Protein AF-A0A7X1F5C9-F1 (afdb_monomer)

pLDDT: mean 86.25, std 18.32, range [37.66, 98.06]

Organism: NCBI:txid2839843

Mean predicted aligned error: 9.3 Å

Foldseek 3Di:
DDDDDPDDPDDPPPPPVPLDALVRLVVVLVVLLLVLLLVPLVDPDDLVRSLVCSCVRSVVSVVSSLVNCPVPDPPVVSVVVVVVCVVVVSVVSVVSSVVSVVVVVVVVVD

Secondary structure (DSSP, 8-state):
-----------------PPPPHHHHHHHHHHHHHHHHHHHTTSS--HHHHHHHHHHHHHHHHHHHHHHHHHHS-HHHHHHHHHHHHHHHHHHHHHHHHHHHHHHHHHHT-

Radius of gyration: 22.71 Å; Cα contacts (8 Å, |Δi|>4): 52; chains: 1; bounding box: 52×22×84 Å

Solvent-accessible surface area (backbone atoms only — not comparable to full-atom values): 6557 Å² total; per-residue (Å²): 142,82,87,82,86,84,78,86,81,87,75,86,72,76,77,70,71,74,76,78,49,54,72,58,32,50,54,52,36,54,50,44,39,50,49,38,49,62,58,42,70,76,53,91,64,51,68,69,57,45,49,54,50,24,51,65,73,33,41,69,46,50,52,52,30,54,52,48,42,55,72,78,34,60,64,74,58,36,57,51,50,48,49,57,45,61,71,44,48,59,61,53,50,53,53,49,48,54,48,56,50,52,58,46,54,64,60,73,76,108

Sequence (110 aa):
MAVAILGLVAGMASAQSPQADAPTLAQALDRCMATYAVRLTRTDAADESIYASAVEGCKPIETELRAIVRRDVPPAQADAAFRQWDEQAKPNFMALLKRIRADRAARSGQ

Structure (mmCIF, N/CA/C/O backbone):
data_AF-A0A7X1F5C9-F1
#
_entry.id   AF-A0A7X1F5C9-F1
#
loop_
_atom_site.group_PDB
_atom_site.id
_atom_site.type_symbol
_atom_site.label_atom_id
_atom_site.label_alt_id
_atom_site.label_comp_id
_atom_site.label_asym_id
_atom_site.label_entity_id
_atom_site.label_seq_id
_atom_site.pdbx_PDB_ins_code
_atom_site.Cartn_x
_atom_site.Cartn_y
_atom_site.Cartn_z
_atom_site.occupancy
_atom_site.B_iso_or_equiv
_atom_site.auth_seq_id
_atom_site.auth_comp_id
_atom_site.auth_asym_id
_atom_site.auth_atom_id
_atom_site.pdbx_PDB_model_num
ATOM 1 N N . MET A 1 1 ? 34.043 -6.113 63.348 1.00 37.66 1 MET A N 1
ATOM 2 C CA . MET A 1 1 ? 32.577 -5.936 63.269 1.00 37.66 1 MET A CA 1
ATOM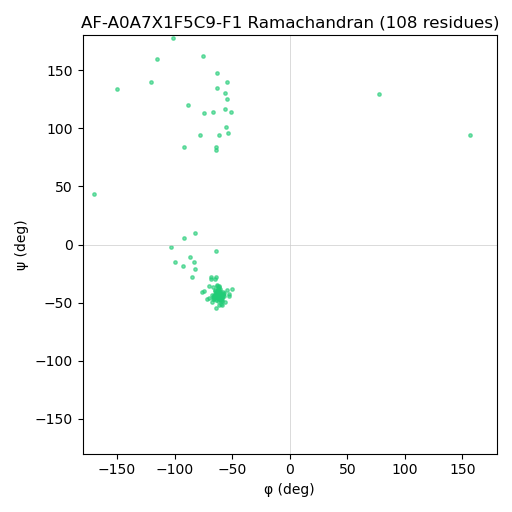 3 C C . MET A 1 1 ? 32.207 -5.868 61.800 1.00 37.66 1 MET A C 1
ATOM 5 O O . MET A 1 1 ? 32.882 -5.168 61.061 1.00 37.66 1 MET A O 1
ATOM 9 N N . ALA A 1 2 ? 31.255 -6.694 61.380 1.00 38.09 2 ALA A N 1
ATOM 10 C CA . ALA A 1 2 ? 30.955 -7.013 59.990 1.00 38.09 2 ALA A CA 1
ATOM 11 C C . ALA A 1 2 ? 29.547 -6.530 59.593 1.00 38.09 2 ALA A C 1
ATOM 13 O O . ALA A 1 2 ? 28.685 -6.445 60.464 1.00 38.09 2 ALA A O 1
ATOM 14 N N . VAL A 1 3 ? 29.343 -6.378 58.271 1.00 42.09 3 VAL A N 1
ATOM 15 C CA . VAL A 1 3 ? 28.055 -6.283 57.534 1.00 42.09 3 VAL A CA 1
ATOM 16 C C . VAL A 1 3 ? 27.384 -4.890 57.659 1.00 42.09 3 VAL A C 1
ATOM 18 O O . VAL A 1 3 ? 27.297 -4.342 58.744 1.00 42.09 3 VAL A O 1
ATOM 21 N N . ALA A 1 4 ? 26.962 -4.195 56.595 1.00 44.78 4 ALA A N 1
ATOM 22 C CA . ALA A 1 4 ? 26.087 -4.680 55.535 1.00 44.78 4 ALA A CA 1
ATOM 23 C C . ALA A 1 4 ? 26.305 -4.031 54.158 1.00 44.78 4 ALA A C 1
ATOM 25 O O . ALA A 1 4 ? 26.363 -2.815 54.002 1.00 44.78 4 ALA A O 1
ATOM 26 N N . ILE A 1 5 ? 26.347 -4.911 53.159 1.00 53.75 5 ILE A N 1
ATOM 27 C CA . ILE A 1 5 ? 26.196 -4.641 51.733 1.00 53.75 5 ILE A CA 1
ATOM 28 C C . ILE A 1 5 ? 24.704 -4.378 51.494 1.00 53.75 5 ILE A C 1
ATOM 30 O O . ILE A 1 5 ? 23.886 -5.285 51.647 1.00 53.75 5 ILE A O 1
ATOM 34 N N . LEU A 1 6 ? 24.341 -3.148 51.131 1.00 48.62 6 LEU A N 1
ATOM 35 C CA . LEU A 1 6 ? 23.009 -2.833 50.616 1.00 48.62 6 LEU A CA 1
ATOM 36 C C . LEU A 1 6 ? 22.944 -3.283 49.156 1.00 48.62 6 LEU A C 1
ATOM 38 O O . LEU A 1 6 ? 23.358 -2.576 48.239 1.00 48.62 6 LEU A O 1
ATOM 42 N N . GLY A 1 7 ? 22.452 -4.505 48.966 1.00 47.94 7 GLY A N 1
ATOM 43 C CA . GLY A 1 7 ? 22.012 -4.994 47.671 1.00 47.94 7 GLY A CA 1
ATOM 44 C C . GLY A 1 7 ? 20.780 -4.218 47.214 1.00 47.94 7 GLY A C 1
ATOM 45 O O . GLY A 1 7 ? 19.710 -4.339 47.802 1.00 47.94 7 GLY A O 1
ATOM 46 N N . LEU A 1 8 ? 20.929 -3.445 46.142 1.00 50.88 8 LEU A N 1
ATOM 47 C CA . LEU A 1 8 ? 19.816 -2.937 45.346 1.00 50.88 8 LEU A CA 1
ATOM 48 C C . LEU A 1 8 ? 19.550 -3.926 44.209 1.00 50.88 8 LEU A C 1
ATOM 50 O O . LEU A 1 8 ? 20.029 -3.782 43.089 1.00 50.88 8 LEU A O 1
ATOM 54 N N . VAL A 1 9 ? 18.780 -4.962 44.530 1.00 61.06 9 VAL A N 1
ATOM 55 C CA . VAL A 1 9 ? 17.930 -5.656 43.561 1.00 61.06 9 VAL A CA 1
ATOM 56 C C . VAL A 1 9 ? 16.596 -4.927 43.542 1.00 61.06 9 VAL A C 1
ATOM 58 O O . VAL A 1 9 ? 15.949 -4.852 44.578 1.00 61.06 9 VAL A O 1
ATOM 61 N N . ALA A 1 10 ? 16.207 -4.401 42.383 1.00 51.38 10 ALA A N 1
ATOM 62 C CA . ALA A 1 10 ? 14.829 -4.330 41.880 1.00 51.38 10 ALA A CA 1
ATOM 63 C C . ALA A 1 10 ? 14.729 -3.191 40.866 1.00 51.38 10 ALA A C 1
ATOM 65 O O . ALA A 1 10 ? 14.521 -2.029 41.198 1.00 51.38 10 ALA A O 1
ATOM 66 N N . GLY A 1 11 ? 14.880 -3.554 39.603 1.00 41.72 11 GLY A N 1
ATOM 67 C CA . GLY A 1 11 ? 14.682 -2.642 38.493 1.00 41.72 11 GLY A CA 1
ATOM 68 C C . GLY A 1 11 ? 14.690 -3.399 37.182 1.00 41.72 11 GLY A C 1
ATOM 69 O O . GLY A 1 11 ? 15.325 -2.959 36.232 1.00 41.72 11 GLY A O 1
ATOM 70 N N . MET A 1 12 ? 14.019 -4.556 37.127 1.00 46.09 12 MET A N 1
ATOM 71 C CA . MET A 1 12 ? 13.523 -5.052 35.847 1.00 46.09 12 MET A CA 1
ATOM 72 C C . MET A 1 12 ? 12.484 -4.036 35.375 1.00 46.09 12 MET A C 1
ATOM 74 O O . MET A 1 12 ? 11.292 -4.165 35.636 1.00 46.09 12 MET A O 1
ATOM 78 N N . ALA A 1 13 ? 12.965 -2.976 34.729 1.00 43.50 13 ALA A N 1
ATOM 79 C CA . ALA A 1 13 ? 12.175 -2.231 33.782 1.00 43.50 13 ALA A CA 1
ATOM 80 C C . ALA A 1 13 ? 11.830 -3.239 32.691 1.00 43.50 13 ALA A C 1
ATOM 82 O O . ALA A 1 13 ? 12.628 -3.515 31.796 1.00 43.50 13 ALA A O 1
ATOM 83 N N . SER A 1 14 ? 10.661 -3.859 32.822 1.00 44.34 14 SER A N 1
ATOM 84 C CA . SER A 1 14 ? 9.968 -4.446 31.694 1.00 44.34 14 SER A CA 1
ATOM 85 C C . SER A 1 14 ? 9.865 -3.323 30.673 1.00 44.34 14 SER A C 1
ATOM 87 O O . SER A 1 14 ? 8.998 -2.459 30.787 1.00 44.34 14 SER A O 1
ATOM 89 N N . ALA A 1 15 ? 10.802 -3.276 29.728 1.00 44.91 15 ALA A N 1
ATOM 90 C CA . ALA A 1 15 ? 10.660 -2.504 28.515 1.00 44.91 15 ALA A CA 1
ATOM 91 C C . ALA A 1 15 ? 9.484 -3.144 27.781 1.00 44.91 15 ALA A C 1
ATOM 93 O O . ALA A 1 15 ? 9.655 -4.031 26.949 1.00 44.91 15 ALA A O 1
ATOM 94 N N . GLN A 1 16 ? 8.271 -2.771 28.191 1.00 48.16 16 GLN A N 1
ATOM 95 C CA . GLN A 1 16 ? 7.063 -2.975 27.423 1.00 48.16 16 GLN A CA 1
ATOM 96 C C . GLN A 1 16 ? 7.380 -2.299 26.104 1.00 48.16 16 GLN A C 1
ATOM 98 O O . GLN A 1 16 ? 7.446 -1.073 26.043 1.00 48.16 16 GLN A O 1
ATOM 103 N N . SER A 1 17 ? 7.724 -3.100 25.094 1.00 51.16 17 SER A N 1
ATOM 104 C CA . SER A 1 17 ? 7.880 -2.601 23.740 1.00 51.16 17 SER A CA 1
ATOM 105 C C . SER A 1 17 ? 6.592 -1.834 23.468 1.00 51.16 17 SER A C 1
ATOM 107 O O . SER A 1 17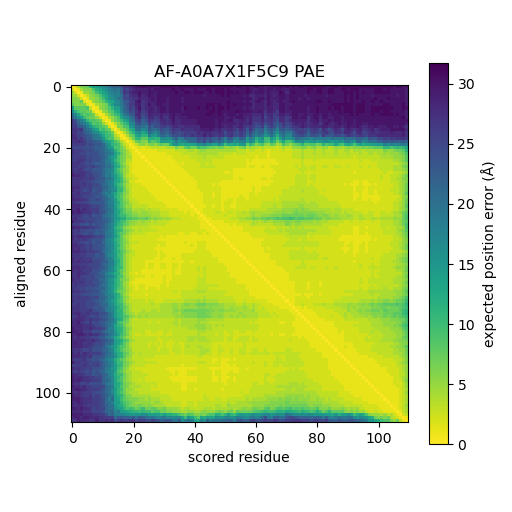 ? 5.529 -2.459 23.550 1.00 51.16 17 SER A O 1
ATOM 109 N N . PRO A 1 18 ? 6.639 -0.500 23.301 1.00 61.59 18 PRO A N 1
ATOM 110 C CA . PRO A 1 18 ? 5.421 0.252 23.081 1.00 61.59 18 PRO A CA 1
ATOM 111 C C . PRO A 1 18 ? 4.764 -0.379 21.858 1.00 61.59 18 PRO A C 1
ATOM 113 O O . PRO A 1 18 ? 5.386 -0.453 20.798 1.00 61.59 18 PRO A O 1
ATOM 116 N N . GLN A 1 19 ? 3.567 -0.948 22.042 1.00 64.50 19 GLN A N 1
ATOM 117 C CA . GLN A 1 19 ? 2.800 -1.471 20.919 1.00 64.50 19 GLN A CA 1
ATOM 118 C C . GLN A 1 19 ? 2.675 -0.319 19.926 1.00 64.50 19 GLN A C 1
ATOM 120 O O . GLN A 1 19 ? 2.283 0.780 20.326 1.00 64.50 19 GLN A O 1
ATOM 125 N N . ALA A 1 20 ? 3.097 -0.544 18.680 1.00 78.12 20 ALA A N 1
ATOM 126 C CA . ALA A 1 20 ? 3.101 0.504 17.671 1.00 78.12 20 ALA A CA 1
ATOM 127 C C . ALA A 1 20 ? 1.682 1.068 17.541 1.00 78.12 20 ALA A C 1
ATOM 129 O O . ALA A 1 20 ? 0.718 0.314 17.448 1.00 78.12 20 ALA A O 1
ATOM 130 N N . ASP A 1 21 ? 1.539 2.386 17.587 1.00 88.88 21 ASP A N 1
ATOM 131 C CA . ASP A 1 21 ? 0.251 3.043 17.419 1.00 88.88 21 ASP A CA 1
ATOM 132 C C . ASP A 1 21 ? -0.172 3.043 15.939 1.00 88.88 21 ASP A C 1
ATOM 134 O O . ASP A 1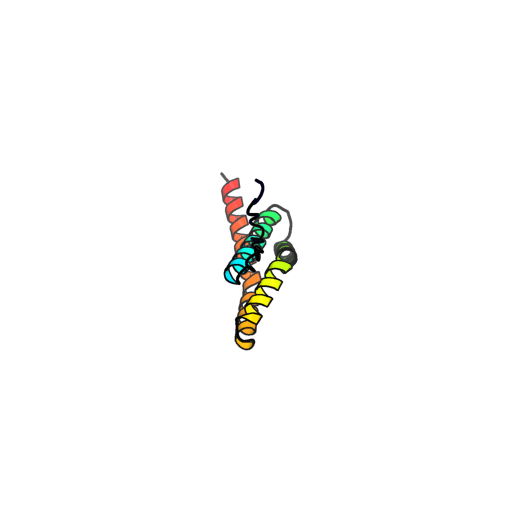 21 ? 0.640 2.834 15.029 1.00 88.88 21 ASP A O 1
ATOM 138 N N . ALA A 1 22 ? -1.464 3.271 15.676 1.00 89.50 22 ALA A N 1
ATOM 139 C CA . ALA A 1 22 ? -2.006 3.260 14.314 1.00 89.50 22 ALA A CA 1
ATOM 140 C C . ALA A 1 22 ? -1.242 4.172 13.322 1.00 89.50 22 ALA A C 1
ATOM 142 O O . ALA A 1 22 ? -0.970 3.714 12.211 1.00 89.50 22 ALA A O 1
ATOM 143 N N . PRO A 1 23 ? -0.834 5.410 13.676 1.00 92.44 23 PRO A N 1
ATOM 144 C CA . PRO A 1 23 ? -0.015 6.253 12.803 1.00 92.44 23 PRO A CA 1
ATOM 145 C C . PRO A 1 23 ? 1.316 5.602 12.414 1.00 92.44 23 PRO A C 1
ATOM 147 O O . PRO A 1 23 ? 1.702 5.637 11.245 1.00 92.44 23 PRO A O 1
ATOM 150 N N . THR A 1 24 ? 2.005 4.981 13.375 1.00 94.06 24 THR A N 1
ATOM 151 C CA . THR A 1 24 ? 3.288 4.312 13.133 1.00 94.06 24 THR A CA 1
ATOM 152 C C . THR A 1 24 ? 3.117 3.108 12.209 1.00 94.06 24 THR A C 1
ATOM 154 O O . THR A 1 24 ? 3.886 2.948 11.260 1.00 94.06 24 THR A O 1
ATOM 157 N N . LEU A 1 25 ? 2.088 2.282 12.426 1.00 94.94 25 LEU A N 1
ATOM 158 C CA . LEU A 1 25 ? 1.809 1.135 11.554 1.00 94.94 25 LEU A CA 1
ATOM 159 C C . LEU A 1 25 ? 1.374 1.555 10.145 1.00 94.94 25 LEU A C 1
ATOM 161 O O . LEU A 1 25 ? 1.787 0.924 9.175 1.00 94.94 25 LEU A O 1
ATOM 165 N N . ALA A 1 26 ? 0.606 2.639 10.008 1.00 94.69 26 ALA A N 1
ATOM 166 C CA . ALA A 1 26 ? 0.246 3.193 8.703 1.00 94.69 26 ALA A CA 1
ATOM 167 C C . ALA A 1 26 ? 1.491 3.634 7.917 1.00 94.69 26 ALA A C 1
ATOM 169 O O . ALA A 1 26 ? 1.679 3.230 6.771 1.00 94.69 26 ALA A O 1
ATOM 170 N N . GLN A 1 27 ? 2.407 4.366 8.561 1.00 95.38 27 GLN A N 1
ATOM 171 C CA . GLN A 1 27 ? 3.679 4.752 7.943 1.00 95.38 27 GLN A CA 1
ATOM 172 C C . GLN A 1 27 ? 4.552 3.540 7.589 1.00 95.38 27 GLN A C 1
ATOM 174 O O . GLN A 1 27 ? 5.204 3.520 6.540 1.00 95.38 27 GLN A O 1
ATOM 179 N N . ALA A 1 28 ? 4.577 2.518 8.449 1.00 96.88 28 ALA A N 1
ATOM 180 C CA . ALA A 1 28 ? 5.312 1.284 8.191 1.00 96.88 28 ALA A CA 1
ATOM 181 C C . ALA A 1 28 ? 4.754 0.539 6.970 1.00 96.88 28 ALA A C 1
ATOM 183 O O . ALA A 1 28 ? 5.527 0.049 6.141 1.00 96.88 28 ALA A O 1
ATOM 184 N N . LEU A 1 29 ? 3.430 0.500 6.826 1.00 97.12 29 LEU A N 1
ATOM 185 C CA . LEU A 1 29 ? 2.759 -0.111 5.689 1.00 97.12 29 LEU A CA 1
ATOM 186 C C . LEU A 1 29 ? 3.046 0.645 4.390 1.00 97.12 29 LEU A C 1
ATOM 188 O O . LEU A 1 29 ? 3.473 0.027 3.415 1.00 97.12 29 LEU A O 1
ATOM 192 N N . ASP A 1 30 ? 2.931 1.974 4.395 1.00 96.19 30 ASP A N 1
ATOM 193 C CA . ASP A 1 30 ? 3.275 2.809 3.237 1.00 96.19 30 ASP A CA 1
ATOM 194 C C . ASP A 1 30 ? 4.727 2.587 2.796 1.00 96.19 30 ASP A C 1
ATOM 196 O O . ASP A 1 30 ? 5.019 2.392 1.611 1.00 96.19 30 ASP A O 1
ATOM 200 N N . ARG A 1 31 ? 5.658 2.544 3.757 1.00 97.19 31 ARG A N 1
ATOM 201 C CA . ARG A 1 31 ? 7.073 2.272 3.485 1.00 97.19 31 ARG A CA 1
ATOM 202 C C . ARG A 1 31 ? 7.294 0.861 2.938 1.00 97.19 31 ARG A C 1
ATOM 204 O O . ARG A 1 31 ? 8.121 0.688 2.037 1.00 97.19 31 ARG A O 1
ATOM 211 N N . CYS A 1 32 ? 6.580 -0.135 3.457 1.00 97.88 32 CYS A N 1
ATOM 212 C CA . CYS A 1 32 ? 6.635 -1.509 2.964 1.00 97.88 32 CYS A CA 1
ATOM 213 C C . CYS A 1 32 ? 6.185 -1.578 1.497 1.00 97.88 32 CYS A C 1
ATOM 215 O O . CYS A 1 32 ? 6.945 -2.037 0.637 1.00 97.88 32 CYS A O 1
ATOM 217 N N . MET A 1 33 ? 5.016 -1.012 1.188 1.00 98.00 33 MET A N 1
ATOM 218 C CA . MET A 1 33 ? 4.460 -0.969 -0.166 1.00 98.00 33 MET A CA 1
ATOM 219 C C . M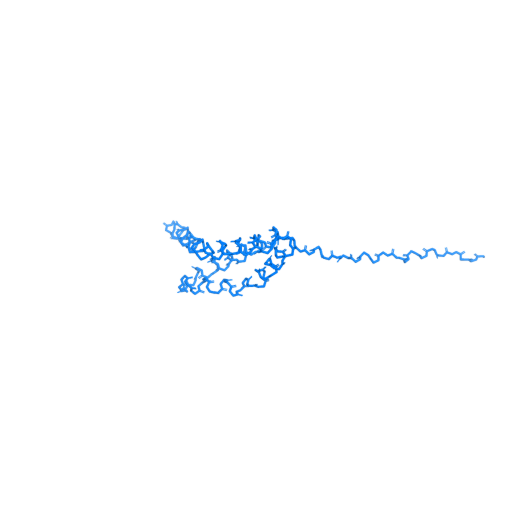ET A 1 33 ? 5.398 -0.234 -1.131 1.00 98.00 33 MET A C 1
ATOM 221 O O . MET A 1 33 ? 5.731 -0.755 -2.199 1.00 98.00 33 MET A O 1
ATOM 225 N N . ALA A 1 34 ? 5.912 0.937 -0.742 1.00 97.19 34 ALA A N 1
ATOM 226 C CA . ALA A 1 34 ? 6.864 1.694 -1.552 1.00 97.19 34 ALA A CA 1
ATOM 227 C C . ALA A 1 34 ? 8.169 0.920 -1.811 1.00 97.19 34 ALA A C 1
ATOM 229 O O . ALA A 1 34 ? 8.722 0.980 -2.910 1.00 97.19 34 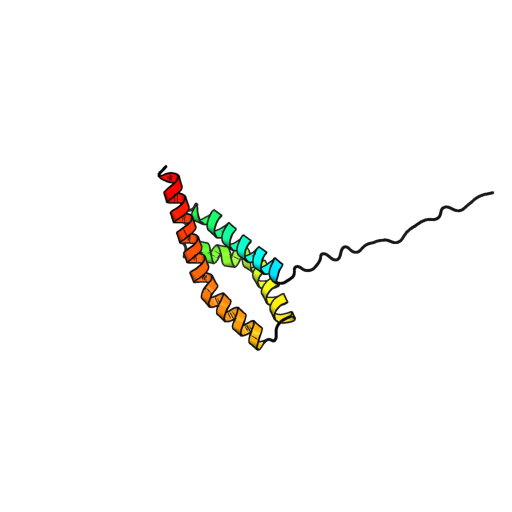ALA A O 1
ATOM 230 N N . THR A 1 35 ? 8.649 0.150 -0.831 1.00 97.56 35 THR A N 1
ATOM 231 C CA . THR A 1 35 ? 9.847 -0.690 -0.986 1.00 97.56 35 THR A CA 1
ATOM 232 C C . THR A 1 35 ? 9.626 -1.783 -2.028 1.00 97.56 35 THR A C 1
ATOM 234 O O . THR A 1 35 ? 10.474 -1.965 -2.905 1.00 97.56 35 THR A O 1
ATOM 237 N N . TYR A 1 36 ? 8.479 -2.469 -1.988 1.00 97.69 36 TYR A N 1
ATOM 238 C CA . TYR A 1 36 ? 8.104 -3.438 -3.021 1.00 97.69 36 TYR A CA 1
ATOM 239 C C . TYR A 1 36 ? 7.988 -2.782 -4.398 1.00 97.69 36 TYR A C 1
ATOM 241 O O . TYR A 1 36 ? 8.580 -3.282 -5.355 1.00 97.69 36 TYR A O 1
ATOM 249 N N . ALA A 1 37 ? 7.313 -1.633 -4.488 1.00 96.69 37 ALA A N 1
ATOM 250 C CA . ALA A 1 37 ? 7.176 -0.879 -5.731 1.00 96.69 37 ALA A CA 1
ATOM 251 C C . ALA A 1 37 ? 8.548 -0.531 -6.333 1.00 96.69 37 ALA A C 1
ATOM 253 O O . ALA A 1 37 ? 8.823 -0.826 -7.495 1.00 96.69 37 ALA A O 1
ATOM 254 N N . VAL A 1 38 ? 9.468 0.028 -5.543 1.00 96.25 38 VAL A N 1
ATOM 255 C CA . VAL A 1 38 ? 10.819 0.370 -6.014 1.00 96.25 38 VAL A CA 1
ATOM 256 C C . VAL A 1 38 ? 11.618 -0.879 -6.387 1.00 96.25 38 VAL A C 1
ATOM 258 O O . VAL A 1 38 ? 12.306 -0.878 -7.410 1.00 96.25 38 VAL A O 1
ATOM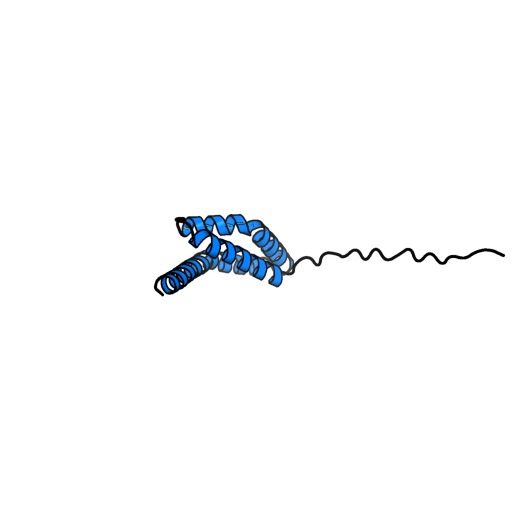 261 N N . ARG A 1 39 ? 11.559 -1.943 -5.584 1.00 96.12 39 ARG A N 1
ATOM 262 C CA . ARG A 1 39 ? 12.349 -3.156 -5.826 1.00 96.12 39 ARG A CA 1
ATOM 263 C C . ARG A 1 39 ? 11.887 -3.885 -7.083 1.00 96.12 39 ARG A C 1
ATOM 265 O O . ARG A 1 39 ? 12.722 -4.208 -7.922 1.00 96.12 39 ARG A O 1
ATOM 272 N N . LEU A 1 40 ? 10.588 -4.122 -7.221 1.00 94.81 40 LEU A N 1
ATOM 273 C CA . LEU A 1 40 ? 10.043 -4.955 -8.291 1.00 94.81 40 LEU A CA 1
ATOM 274 C C . LEU A 1 40 ? 9.870 -4.203 -9.612 1.00 94.81 40 LEU A C 1
ATOM 276 O O . LEU A 1 40 ? 9.953 -4.814 -10.663 1.00 94.81 40 LEU A O 1
ATOM 280 N N . THR A 1 41 ? 9.789 -2.870 -9.615 1.00 93.44 41 THR A N 1
ATOM 281 C CA . THR A 1 41 ? 9.882 -2.096 -10.875 1.00 93.44 41 THR A CA 1
ATOM 282 C C . THR A 1 41 ? 11.245 -2.217 -11.571 1.00 93.44 41 THR A C 1
ATOM 284 O O . THR A 1 41 ? 11.446 -1.614 -12.623 1.00 93.44 41 THR A O 1
ATOM 287 N N . ARG A 1 42 ? 12.236 -2.881 -10.953 1.00 92.31 42 ARG A 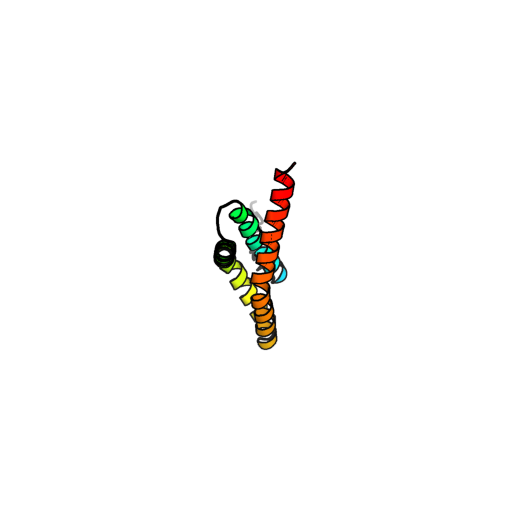N 1
ATOM 288 C CA . ARG A 1 42 ? 13.526 -3.215 -11.586 1.00 92.31 42 ARG A CA 1
ATOM 289 C C . ARG A 1 42 ? 13.482 -4.527 -12.364 1.00 92.31 42 ARG A C 1
ATOM 291 O O . ARG A 1 42 ? 14.454 -4.832 -13.046 1.00 92.31 42 ARG A O 1
ATOM 298 N N . THR A 1 43 ? 12.420 -5.308 -12.212 1.00 91.81 43 THR A N 1
ATOM 299 C CA . THR A 1 43 ? 12.223 -6.563 -12.931 1.00 91.81 43 THR A CA 1
ATOM 300 C C . THR A 1 43 ? 11.253 -6.349 -14.092 1.00 91.81 43 THR A C 1
ATOM 302 O O . THR A 1 43 ? 10.723 -5.257 -14.298 1.00 91.81 43 THR A O 1
ATOM 305 N N . ASP A 1 44 ? 11.023 -7.408 -14.852 1.00 91.44 44 ASP A N 1
ATOM 306 C CA . ASP A 1 44 ? 10.025 -7.520 -15.916 1.00 91.44 44 ASP A CA 1
ATOM 307 C C . ASP A 1 44 ? 8.613 -7.849 -15.393 1.00 91.44 44 ASP A C 1
ATOM 309 O O . ASP A 1 44 ? 7.705 -8.136 -16.175 1.00 91.44 44 ASP A O 1
ATOM 313 N N . ALA A 1 45 ? 8.398 -7.790 -14.074 1.00 93.62 45 ALA A N 1
ATOM 314 C CA . ALA A 1 45 ? 7.105 -8.088 -13.479 1.00 93.62 45 ALA A CA 1
ATOM 315 C C . ALA A 1 45 ? 6.034 -7.086 -13.943 1.00 93.62 45 ALA A C 1
ATOM 317 O O . ALA A 1 45 ? 6.223 -5.865 -13.922 1.00 93.62 45 ALA A O 1
ATOM 318 N N . ALA A 1 46 ? 4.868 -7.613 -14.318 1.00 95.06 46 ALA A N 1
ATOM 319 C CA . ALA A 1 46 ? 3.693 -6.801 -14.607 1.00 95.06 46 ALA A CA 1
ATOM 320 C C . ALA A 1 46 ? 3.228 -6.049 -13.349 1.00 95.06 46 ALA A C 1
ATOM 322 O O . ALA A 1 46 ? 3.316 -6.578 -12.241 1.00 95.06 46 ALA A O 1
ATOM 323 N N . ASP A 1 47 ? 2.667 -4.848 -13.514 1.00 94.44 47 ASP A N 1
ATOM 324 C CA . ASP A 1 47 ? 2.250 -3.990 -12.389 1.00 94.44 47 ASP A CA 1
ATOM 325 C C . ASP A 1 47 ? 1.296 -4.683 -11.416 1.00 94.44 47 ASP A C 1
ATOM 327 O O . ASP A 1 47 ? 1.434 -4.559 -10.201 1.00 94.44 47 ASP A O 1
ATOM 331 N N . GLU A 1 48 ? 0.375 -5.481 -11.950 1.00 95.75 48 GLU A N 1
ATOM 332 C CA . GLU A 1 48 ? -0.558 -6.284 -11.161 1.00 95.75 48 GLU A CA 1
ATOM 333 C C . GLU A 1 48 ? 0.158 -7.322 -10.288 1.00 95.75 48 GLU A C 1
ATOM 335 O O . GLU A 1 48 ? -0.195 -7.511 -9.126 1.00 95.75 48 GLU A O 1
ATOM 340 N N . SER A 1 49 ? 1.215 -7.954 -10.807 1.00 97.38 49 SER A N 1
ATOM 341 C CA . SER A 1 49 ? 2.031 -8.899 -10.040 1.00 97.38 49 SER A CA 1
ATOM 342 C C . SER A 1 49 ? 2.860 -8.187 -8.970 1.00 97.38 49 SER A C 1
ATOM 344 O O . SER A 1 49 ? 3.001 -8.708 -7.861 1.00 97.38 49 SER A O 1
ATOM 346 N N . ILE A 1 50 ? 3.352 -6.977 -9.261 1.00 97.50 50 ILE A N 1
ATOM 347 C CA . ILE A 1 50 ? 4.053 -6.139 -8.281 1.00 97.50 50 ILE A CA 1
ATOM 348 C C . ILE A 1 50 ? 3.111 -5.767 -7.134 1.00 97.50 50 ILE A C 1
ATOM 350 O O . ILE A 1 50 ? 3.495 -5.888 -5.972 1.00 97.50 50 ILE A O 1
ATOM 354 N N . TYR A 1 51 ? 1.879 -5.359 -7.445 1.00 97.69 51 TYR A N 1
ATOM 355 C CA . TYR A 1 51 ? 0.871 -5.038 -6.438 1.00 97.69 51 TYR A CA 1
ATOM 356 C C . TYR A 1 51 ? 0.482 -6.256 -5.601 1.00 97.69 51 TYR A C 1
ATOM 358 O O . TYR A 1 51 ? 0.521 -6.173 -4.377 1.00 97.69 51 TYR A O 1
ATOM 366 N N . ALA A 1 52 ? 0.195 -7.399 -6.232 1.00 97.75 52 ALA A N 1
ATOM 367 C CA . ALA A 1 52 ? -0.122 -8.633 -5.513 1.00 97.75 52 ALA A CA 1
ATOM 368 C C . ALA A 1 52 ? 1.014 -9.052 -4.563 1.00 97.75 52 ALA A C 1
ATOM 370 O O . ALA A 1 52 ? 0.769 -9.391 -3.407 1.00 97.75 52 ALA A O 1
ATOM 371 N N . SER A 1 53 ? 2.265 -8.948 -5.023 1.00 97.44 53 SER A N 1
ATOM 372 C CA . SER A 1 53 ? 3.449 -9.228 -4.201 1.00 97.44 53 SER A CA 1
ATOM 373 C C . SER A 1 53 ? 3.594 -8.250 -3.035 1.00 97.44 53 SER A C 1
ATOM 375 O O . SER A 1 53 ? 3.963 -8.656 -1.936 1.00 97.44 53 SER A O 1
ATOM 377 N N . ALA A 1 54 ? 3.308 -6.966 -3.264 1.00 97.62 54 ALA A N 1
ATOM 378 C CA . ALA A 1 54 ? 3.373 -5.940 -2.232 1.00 97.62 54 ALA A CA 1
ATOM 379 C C . ALA A 1 54 ? 2.306 -6.158 -1.151 1.00 97.62 54 ALA A C 1
ATOM 381 O O . ALA A 1 54 ? 2.636 -6.150 0.030 1.00 97.62 54 ALA A O 1
ATOM 382 N N . VAL A 1 55 ? 1.057 -6.421 -1.549 1.00 97.56 55 VAL A N 1
ATOM 383 C CA . VAL A 1 55 ? -0.046 -6.707 -0.618 1.00 97.56 55 VAL A CA 1
ATOM 384 C C . VAL A 1 55 ? 0.277 -7.930 0.232 1.00 97.56 55 VAL A C 1
ATOM 386 O O . VAL A 1 55 ? 0.240 -7.846 1.456 1.00 97.56 55 VAL A O 1
ATOM 389 N N . GLU A 1 56 ? 0.671 -9.045 -0.387 1.00 98.06 56 GLU A N 1
ATOM 390 C CA . GLU A 1 56 ? 0.984 -10.262 0.370 1.00 98.06 56 GLU A CA 1
ATOM 391 C C . GLU A 1 56 ? 2.191 -10.056 1.296 1.00 98.06 56 GLU A C 1
ATOM 393 O O . GLU A 1 56 ? 2.172 -10.458 2.458 1.00 98.06 56 GLU A O 1
ATOM 398 N N . GLY A 1 57 ? 3.220 -9.355 0.817 1.00 96.88 57 GLY A N 1
ATOM 399 C CA . GLY A 1 57 ? 4.422 -9.066 1.591 1.00 96.88 57 GLY A CA 1
ATOM 400 C C . GLY A 1 57 ? 4.212 -8.106 2.765 1.00 96.88 57 GLY A C 1
ATOM 401 O O . GLY A 1 57 ? 4.950 -8.187 3.746 1.00 96.88 57 GLY A O 1
ATOM 402 N N . CYS A 1 58 ? 3.230 -7.206 2.680 1.00 97.81 58 CYS A N 1
ATOM 403 C CA . CYS A 1 58 ? 2.949 -6.198 3.704 1.00 97.81 58 CYS A CA 1
ATOM 404 C C . CYS A 1 58 ? 1.728 -6.532 4.584 1.00 97.81 58 CYS A C 1
ATOM 406 O O . CYS A 1 58 ? 1.458 -5.825 5.560 1.00 97.81 58 CYS A O 1
ATOM 408 N N . LYS A 1 59 ? 1.042 -7.645 4.301 1.00 97.69 59 LYS A N 1
ATOM 409 C CA . LYS A 1 59 ? -0.142 -8.139 5.016 1.00 97.69 59 LYS A CA 1
ATOM 410 C C . LYS A 1 59 ? -0.009 -8.217 6.544 1.00 97.69 59 LYS A C 1
ATOM 412 O O . LYS A 1 59 ? -0.994 -7.907 7.217 1.00 97.69 59 LYS A O 1
ATOM 417 N N . PRO A 1 60 ? 1.141 -8.597 7.144 1.00 96.94 60 PRO A N 1
ATOM 418 C CA . PRO A 1 60 ? 1.262 -8.616 8.604 1.00 96.94 60 PRO A CA 1
ATOM 419 C C . PRO A 1 60 ? 1.066 -7.228 9.231 1.00 96.94 60 PRO A C 1
ATOM 421 O O . PRO A 1 60 ? 0.316 -7.093 10.194 1.00 96.94 60 PRO A O 1
ATOM 424 N N . ILE A 1 61 ? 1.669 -6.195 8.632 1.00 96.50 61 ILE A N 1
ATOM 425 C CA . ILE A 1 61 ? 1.568 -4.804 9.099 1.00 96.50 61 ILE A CA 1
ATOM 426 C C . ILE A 1 61 ? 0.136 -4.299 8.914 1.00 96.50 61 ILE A C 1
ATOM 428 O O . ILE A 1 61 ? -0.437 -3.684 9.810 1.00 96.50 61 ILE A O 1
ATOM 432 N N . GLU A 1 62 ? -0.465 -4.600 7.763 1.00 96.75 62 GLU A N 1
ATOM 433 C CA . GLU A 1 62 ? -1.857 -4.258 7.479 1.00 96.75 62 GLU A CA 1
ATOM 434 C C . GLU A 1 62 ? -2.825 -4.893 8.487 1.00 96.75 62 GLU A C 1
ATOM 436 O O . GLU A 1 62 ? -3.730 -4.228 8.992 1.00 96.75 62 GLU A O 1
ATOM 441 N N . THR A 1 63 ? -2.615 -6.167 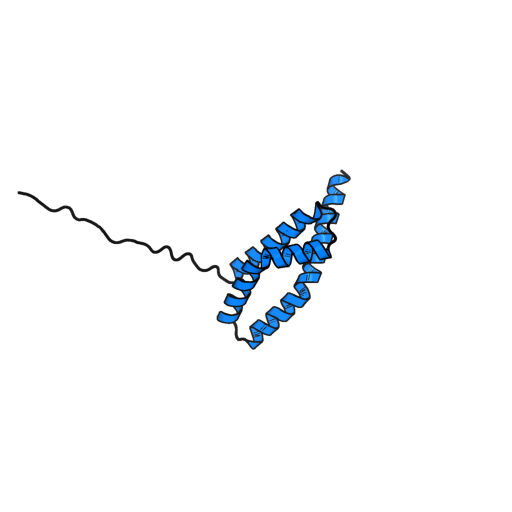8.819 1.00 97.00 63 THR A N 1
ATOM 442 C CA . THR A 1 63 ? -3.447 -6.901 9.779 1.00 97.00 63 THR A CA 1
ATOM 443 C C . THR A 1 63 ? -3.375 -6.262 11.164 1.00 97.00 63 THR A C 1
ATOM 445 O O . THR A 1 63 ? -4.412 -6.043 11.793 1.00 97.00 63 THR A O 1
ATOM 448 N N . GLU A 1 64 ? -2.171 -5.919 11.625 1.00 96.00 64 GLU A N 1
ATOM 449 C CA . GLU A 1 64 ? -1.970 -5.259 12.916 1.00 96.00 64 GLU A CA 1
ATOM 450 C C . GLU A 1 64 ? -2.595 -3.857 12.935 1.00 96.00 64 GLU A C 1
ATOM 452 O O . GLU A 1 64 ? -3.321 -3.514 13.870 1.00 96.00 64 GLU A O 1
ATOM 457 N N . LEU A 1 65 ? -2.422 -3.082 11.859 1.00 95.56 65 LEU A N 1
ATOM 458 C CA . LEU A 1 65 ? -3.036 -1.762 11.723 1.00 95.56 65 LEU A CA 1
ATOM 459 C C . LEU A 1 65 ? -4.563 -1.844 11.804 1.00 95.56 65 LEU A C 1
ATOM 461 O O . LEU A 1 65 ? -5.187 -1.104 12.566 1.00 95.56 65 LEU A O 1
ATOM 465 N N . ARG A 1 66 ? -5.179 -2.768 11.057 1.00 96.06 66 ARG A N 1
ATOM 466 C CA . ARG A 1 66 ? -6.633 -2.966 11.094 1.00 96.06 66 ARG A CA 1
ATOM 467 C C . ARG A 1 66 ? -7.108 -3.400 12.479 1.00 96.06 66 ARG A C 1
ATOM 469 O O . ARG A 1 66 ? -8.174 -2.959 12.906 1.00 96.06 66 ARG A O 1
ATOM 476 N N . ALA A 1 67 ? -6.343 -4.228 13.189 1.00 95.44 67 ALA A N 1
ATOM 477 C CA . ALA A 1 67 ? -6.674 -4.641 14.550 1.00 95.44 67 ALA A CA 1
ATOM 478 C C . ALA A 1 67 ? -6.674 -3.451 15.525 1.00 95.44 67 ALA A C 1
ATOM 480 O O . ALA A 1 67 ? -7.617 -3.301 16.301 1.00 95.44 67 ALA A O 1
ATOM 481 N N . ILE A 1 68 ? -5.672 -2.571 15.442 1.00 94.19 68 ILE A N 1
ATOM 482 C CA . ILE A 1 68 ? -5.597 -1.363 16.274 1.00 94.19 68 ILE A CA 1
ATOM 483 C C . ILE A 1 68 ? -6.729 -0.391 15.943 1.00 94.19 68 ILE A C 1
ATOM 485 O O . ILE A 1 68 ? -7.419 0.077 16.844 1.00 94.19 68 ILE A O 1
ATOM 489 N N . VAL A 1 69 ? -6.996 -0.144 14.661 1.00 93.94 69 VAL A N 1
ATOM 490 C CA . VAL A 1 69 ? -8.102 0.736 14.256 1.00 93.94 69 VAL A CA 1
ATOM 491 C C . VAL A 1 69 ? -9.447 0.188 14.744 1.00 93.94 69 VAL A C 1
ATOM 493 O O . VAL A 1 69 ? -10.254 0.949 15.263 1.00 93.94 69 VAL A O 1
ATOM 496 N N . ARG A 1 70 ? -9.688 -1.129 14.663 1.00 95.12 70 ARG A N 1
ATOM 497 C CA . ARG A 1 70 ? -10.916 -1.753 15.200 1.00 95.12 70 ARG A CA 1
ATOM 498 C C . ARG A 1 70 ? -11.046 -1.639 16.719 1.00 95.12 70 ARG A C 1
ATOM 500 O O . ARG A 1 70 ? -12.164 -1.671 17.222 1.00 95.12 70 ARG A O 1
ATOM 507 N N . ARG A 1 71 ? -9.928 -1.554 17.442 1.00 93.62 71 ARG A N 1
ATOM 508 C CA . ARG A 1 71 ? -9.912 -1.361 18.897 1.00 93.62 71 ARG A CA 1
ATOM 509 C C . ARG A 1 71 ? -10.271 0.077 19.272 1.00 93.62 71 ARG A C 1
ATOM 511 O O . ARG A 1 71 ? -11.002 0.280 20.236 1.00 93.62 71 ARG A O 1
ATOM 518 N N . ASP A 1 72 ? -9.767 1.045 18.510 1.00 90.88 72 ASP A N 1
ATOM 519 C CA . ASP A 1 72 ? -9.788 2.461 18.891 1.00 90.88 72 ASP A CA 1
ATOM 520 C C . ASP A 1 72 ? -10.920 3.260 18.209 1.00 90.88 72 ASP A C 1
ATOM 522 O O . ASP A 1 72 ? -11.256 4.362 18.643 1.00 90.88 72 ASP A O 1
ATOM 526 N N . VAL A 1 73 ? -11.539 2.711 17.157 1.00 93.12 73 VAL A N 1
ATOM 527 C CA . VAL A 1 73 ? -12.577 3.368 16.348 1.00 93.12 73 VAL A CA 1
ATOM 528 C C . VAL A 1 73 ? -13.880 2.555 16.377 1.00 93.12 73 VAL A C 1
ATOM 530 O O . VAL A 1 73 ? -13.837 1.329 16.258 1.00 93.12 73 VAL A O 1
ATOM 533 N N . PRO A 1 74 ? -15.065 3.198 16.473 1.00 95.38 74 PRO A N 1
ATOM 534 C CA . PRO A 1 74 ? -16.344 2.494 16.413 1.00 95.38 74 PRO A CA 1
ATOM 535 C C . PRO A 1 74 ? -16.476 1.621 15.151 1.00 95.38 74 PRO A C 1
ATOM 537 O O . PRO A 1 74 ? -16.127 2.094 14.065 1.00 95.38 74 PRO A O 1
ATOM 540 N N . PRO A 1 75 ? -17.051 0.403 15.236 1.00 93.75 75 PRO A N 1
ATOM 541 C CA . PRO A 1 75 ? -17.037 -0.566 14.134 1.00 93.75 75 PRO A CA 1
ATOM 542 C C . PRO A 1 75 ? -17.546 -0.014 12.797 1.00 93.75 75 PRO A C 1
ATOM 544 O O . PRO A 1 75 ? -16.894 -0.179 11.772 1.00 93.75 75 PRO A O 1
ATOM 547 N N . ALA A 1 76 ? -18.659 0.727 12.811 1.00 94.19 76 ALA A N 1
ATOM 548 C CA . ALA A 1 76 ? -19.231 1.314 11.599 1.00 94.19 76 ALA A CA 1
ATOM 549 C C . ALA A 1 76 ? -18.298 2.339 10.925 1.00 94.19 76 ALA A C 1
ATOM 551 O O . ALA A 1 76 ? -18.256 2.419 9.698 1.00 94.19 76 ALA A O 1
ATOM 552 N N . GLN A 1 77 ? -17.541 3.105 11.716 1.00 94.38 77 GLN A N 1
ATOM 553 C CA . GLN A 1 77 ? -16.572 4.076 11.204 1.00 94.38 77 GLN A CA 1
ATOM 554 C C . GLN A 1 77 ? -15.304 3.375 10.706 1.00 94.38 77 GLN A C 1
ATOM 556 O O . GLN A 1 77 ? -14.814 3.706 9.630 1.00 94.38 77 GLN A O 1
ATOM 561 N N . ALA A 1 78 ? -14.820 2.364 11.435 1.00 93.81 78 ALA A N 1
ATOM 562 C CA . ALA A 1 78 ? -13.676 1.556 11.020 1.00 93.81 78 ALA A CA 1
ATOM 563 C C . ALA A 1 78 ? -13.948 0.837 9.688 1.00 93.81 78 ALA A C 1
ATOM 565 O O . ALA A 1 78 ? -13.146 0.927 8.764 1.00 93.81 78 ALA A O 1
ATOM 566 N N . ASP A 1 79 ? -15.109 0.193 9.539 1.00 94.62 79 ASP A N 1
ATOM 567 C CA . ASP A 1 79 ? -15.473 -0.517 8.308 1.00 94.62 79 ASP A CA 1
ATOM 568 C C . ASP A 1 79 ? -15.710 0.431 7.120 1.00 94.62 79 ASP A C 1
ATOM 570 O O . ASP A 1 79 ? -15.500 0.044 5.968 1.00 94.62 79 ASP A O 1
ATOM 574 N N . ALA A 1 80 ? -16.164 1.666 7.361 1.00 95.06 80 ALA A N 1
ATOM 575 C CA . ALA A 1 80 ? -16.246 2.689 6.319 1.00 95.06 80 ALA A CA 1
ATOM 576 C C . ALA A 1 80 ? -14.846 3.158 5.886 1.00 95.06 80 ALA A C 1
ATOM 578 O O . ALA A 1 80 ? -14.56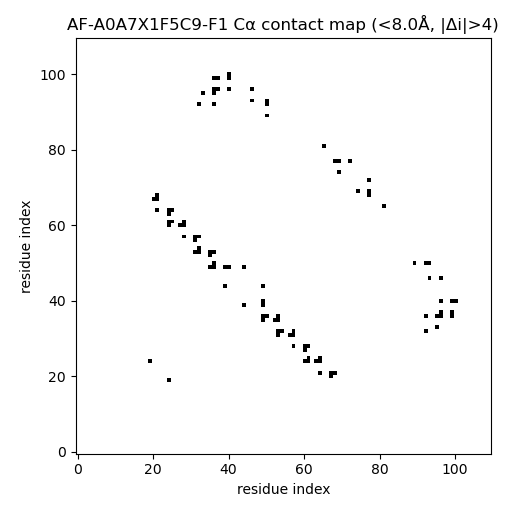0 3.206 4.690 1.00 95.06 80 ALA A O 1
ATOM 579 N N . ALA A 1 81 ? -13.958 3.427 6.848 1.00 92.75 81 ALA A N 1
ATOM 580 C CA . ALA A 1 81 ? -12.580 3.828 6.583 1.00 92.75 81 ALA A CA 1
ATOM 581 C C . ALA A 1 81 ? -11.798 2.738 5.834 1.00 92.75 81 ALA A C 1
ATOM 583 O O . ALA A 1 81 ? -11.099 3.033 4.869 1.00 92.75 81 ALA A O 1
ATOM 584 N N . PHE A 1 82 ? -11.958 1.472 6.226 1.00 95.38 82 PHE A N 1
ATOM 585 C CA . PHE A 1 82 ? -11.329 0.344 5.543 1.00 95.38 82 PHE A CA 1
ATOM 586 C C . PHE A 1 82 ? -11.812 0.185 4.107 1.00 95.38 82 PHE A C 1
ATOM 588 O O . PHE A 1 82 ? -10.982 0.010 3.227 1.00 95.38 82 PHE A O 1
ATOM 595 N N . ARG A 1 83 ? -13.118 0.316 3.844 1.00 95.94 83 ARG A N 1
ATOM 596 C CA . ARG A 1 83 ? -13.638 0.271 2.469 1.00 95.94 83 ARG A CA 1
ATOM 597 C C . ARG A 1 83 ? -13.033 1.362 1.596 1.00 95.94 83 ARG A C 1
ATOM 599 O O . ARG A 1 83 ? -12.532 1.066 0.518 1.00 95.94 83 ARG A O 1
ATOM 606 N N . GLN A 1 84 ? -13.017 2.600 2.088 1.00 95.00 84 GLN A N 1
ATOM 607 C CA . GLN A 1 84 ? -12.401 3.707 1.360 1.00 95.00 84 GLN A CA 1
ATOM 608 C C . GLN A 1 84 ? -10.907 3.454 1.117 1.00 95.00 84 GLN A C 1
ATOM 610 O O . GLN A 1 84 ? -10.389 3.750 0.042 1.00 95.00 84 GLN A O 1
ATOM 615 N N . TRP A 1 85 ? -10.205 2.904 2.105 1.00 93.31 85 TRP A N 1
ATOM 616 C CA . TRP A 1 85 ? -8.798 2.569 1.958 1.00 93.31 85 TRP A CA 1
ATOM 617 C C . TRP A 1 85 ? -8.574 1.472 0.909 1.00 93.31 85 TRP A C 1
ATOM 619 O O . TRP A 1 85 ? -7.741 1.652 0.023 1.00 93.31 85 TRP A O 1
ATOM 629 N N . ASP A 1 86 ? -9.360 0.397 0.948 1.00 94.62 86 ASP A N 1
ATOM 630 C CA . ASP A 1 86 ? -9.293 -0.727 0.009 1.00 94.62 86 ASP A CA 1
ATOM 631 C C . ASP A 1 86 ? -9.564 -0.289 -1.437 1.00 94.62 86 ASP A C 1
ATOM 633 O O . ASP A 1 86 ? -8.832 -0.663 -2.357 1.00 94.62 86 ASP A O 1
ATOM 637 N N . GLU A 1 87 ? -10.557 0.579 -1.640 1.00 96.31 87 GLU A N 1
ATOM 638 C CA . GLU A 1 87 ? -10.889 1.153 -2.949 1.00 96.31 87 GLU A CA 1
ATOM 639 C C . GLU A 1 87 ? -9.750 2.007 -3.527 1.00 96.31 87 GLU A C 1
ATOM 641 O O . GLU A 1 87 ? -9.533 2.020 -4.741 1.00 96.31 87 GLU A O 1
ATOM 646 N N . GLN A 1 88 ? -9.006 2.713 -2.670 1.00 95.69 88 GLN A N 1
ATOM 647 C CA . GLN A 1 88 ? -7.925 3.611 -3.087 1.00 95.69 88 GLN A CA 1
ATOM 648 C C . GLN A 1 88 ? -6.544 2.938 -3.113 1.00 95.69 88 GLN A C 1
ATOM 650 O O . GLN A 1 88 ? -5.631 3.439 -3.773 1.00 95.69 88 GLN A O 1
ATOM 655 N N . ALA A 1 89 ? -6.364 1.797 -2.443 1.00 94.44 89 ALA A N 1
ATOM 656 C CA . ALA A 1 89 ? -5.065 1.144 -2.292 1.00 94.44 89 ALA A CA 1
ATOM 657 C C . ALA A 1 89 ? -4.430 0.795 -3.646 1.00 94.44 89 ALA A C 1
ATOM 659 O O . ALA A 1 89 ? -3.293 1.182 -3.931 1.00 94.44 89 ALA A O 1
ATOM 660 N N . LYS A 1 90 ? -5.182 0.110 -4.514 1.00 96.44 90 LYS A N 1
ATOM 661 C CA . LYS A 1 90 ? -4.712 -0.264 -5.851 1.00 96.44 90 LYS A CA 1
ATOM 662 C C . LYS A 1 90 ? -4.440 0.947 -6.758 1.00 96.44 90 LYS A C 1
ATOM 664 O O . LYS A 1 90 ? -3.321 1.028 -7.268 1.00 96.44 90 LYS A O 1
ATOM 669 N N . PRO A 1 91 ? -5.374 1.896 -6.989 1.00 97.62 91 PRO A N 1
ATOM 670 C CA . PRO A 1 91 ? -5.106 3.027 -7.880 1.00 97.62 91 PRO A CA 1
ATOM 671 C C . PRO A 1 91 ? -3.930 3.891 -7.401 1.00 97.62 91 PRO A C 1
ATOM 673 O O . PRO A 1 91 ? -3.100 4.286 -8.224 1.00 97.62 91 PRO A O 1
ATOM 676 N N . ASN A 1 92 ? -3.783 4.103 -6.089 1.00 96.62 92 ASN A N 1
ATOM 677 C CA . ASN A 1 92 ? -2.640 4.831 -5.530 1.00 96.62 92 ASN A CA 1
ATOM 678 C C . ASN A 1 92 ? -1.317 4.105 -5.793 1.00 96.62 92 ASN A C 1
ATOM 680 O O . ASN A 1 92 ? -0.333 4.724 -6.208 1.00 96.62 92 ASN A O 1
ATOM 684 N N . PHE A 1 93 ? -1.295 2.784 -5.612 1.00 97.56 93 PHE A N 1
ATOM 685 C CA . PHE A 1 93 ? -0.108 1.985 -5.887 1.00 97.56 93 PHE A CA 1
ATOM 686 C C . PHE A 1 93 ? 0.270 2.003 -7.376 1.00 97.56 93 PHE A C 1
ATOM 688 O O . PHE A 1 93 ? 1.438 2.177 -7.717 1.00 97.56 93 PHE A O 1
ATOM 695 N N . MET A 1 94 ? -0.707 1.911 -8.281 1.00 97.88 94 MET A N 1
ATOM 696 C CA . MET A 1 94 ? -0.461 1.995 -9.728 1.00 97.88 94 MET A CA 1
ATOM 697 C C . MET A 1 94 ? 0.100 3.360 -10.141 1.00 97.88 94 MET A C 1
ATOM 699 O O . MET A 1 94 ? 1.039 3.439 -10.940 1.00 97.88 94 MET A O 1
ATOM 703 N N . ALA A 1 95 ? -0.420 4.446 -9.562 1.00 97.75 95 ALA A N 1
ATOM 704 C CA . ALA A 1 95 ? 0.119 5.785 -9.778 1.00 97.75 95 ALA A CA 1
ATOM 705 C C . ALA A 1 95 ? 1.581 5.895 -9.305 1.00 97.75 95 ALA A C 1
ATOM 707 O O . ALA A 1 95 ? 2.420 6.470 -10.008 1.00 97.75 95 ALA A O 1
ATOM 708 N N . LEU A 1 96 ? 1.911 5.286 -8.160 1.00 96.94 96 LEU A N 1
ATOM 709 C CA . LEU A 1 96 ? 3.279 5.210 -7.650 1.00 96.94 96 LEU A CA 1
ATOM 710 C C . LEU A 1 96 ? 4.209 4.450 -8.611 1.00 96.94 96 LEU A C 1
ATOM 712 O O . LEU A 1 96 ? 5.287 4.954 -8.930 1.00 96.94 96 LEU A O 1
ATOM 716 N N . LEU A 1 97 ? 3.798 3.283 -9.123 1.00 97.06 97 LEU A N 1
ATOM 717 C CA . LEU A 1 97 ? 4.593 2.510 -10.089 1.00 97.06 97 LEU A CA 1
ATOM 718 C C . LEU A 1 97 ? 4.886 3.315 -11.359 1.00 97.06 97 LEU A C 1
ATOM 720 O O . LEU A 1 97 ? 6.034 3.373 -11.811 1.00 97.06 97 LEU A O 1
ATOM 724 N N . LYS A 1 98 ? 3.865 3.988 -11.904 1.00 95.62 98 LYS A N 1
ATOM 725 C CA . LYS A 1 98 ? 4.008 4.847 -13.085 1.00 95.62 98 LYS A CA 1
ATOM 726 C C . LYS A 1 98 ? 5.030 5.958 -12.845 1.00 95.62 98 LYS A C 1
ATOM 728 O O . LYS A 1 98 ? 5.896 6.179 -13.691 1.00 95.62 98 LYS A O 1
ATOM 733 N N . ARG A 1 99 ? 4.964 6.620 -11.685 1.00 96.31 99 ARG A N 1
ATOM 734 C CA . ARG A 1 99 ? 5.919 7.667 -11.303 1.00 96.31 99 ARG A CA 1
ATOM 735 C C . ARG A 1 99 ? 7.343 7.123 -11.185 1.00 96.31 99 ARG A C 1
ATOM 737 O O . ARG A 1 99 ? 8.247 7.686 -11.788 1.00 96.31 99 ARG A O 1
ATOM 744 N N . ILE A 1 100 ? 7.540 6.003 -10.485 1.00 95.19 100 ILE A N 1
ATOM 745 C CA . ILE A 1 100 ? 8.866 5.380 -10.323 1.00 95.19 100 ILE A CA 1
ATOM 746 C C . ILE A 1 100 ? 9.493 5.049 -11.683 1.00 95.19 100 ILE A C 1
ATOM 748 O O . ILE A 1 100 ? 10.687 5.270 -11.891 1.00 95.19 100 ILE A O 1
ATOM 752 N N . ARG A 1 101 ? 8.701 4.522 -12.622 1.00 93.19 101 ARG A N 1
ATOM 753 C CA . ARG A 1 101 ? 9.174 4.205 -13.976 1.00 93.19 101 ARG A CA 1
ATOM 754 C C . ARG A 1 101 ? 9.542 5.452 -14.769 1.00 93.19 101 ARG A C 1
ATOM 756 O O . ARG A 1 101 ? 10.607 5.470 -15.380 1.00 93.19 101 ARG A O 1
ATOM 763 N N . ALA A 1 102 ? 8.700 6.484 -14.728 1.00 93.62 102 ALA A N 1
ATOM 764 C CA . ALA A 1 102 ? 8.984 7.758 -15.381 1.00 93.62 102 ALA A CA 1
ATOM 765 C C . ALA A 1 102 ? 10.284 8.382 -14.846 1.00 93.62 102 ALA A C 1
ATOM 767 O O . ALA A 1 102 ? 11.164 8.739 -15.630 1.00 93.62 102 ALA A O 1
ATOM 768 N N . ASP A 1 103 ? 10.453 8.411 -13.521 1.00 93.75 103 ASP A N 1
ATOM 769 C CA . ASP A 1 103 ? 11.652 8.943 -12.866 1.00 93.75 103 ASP A CA 1
ATOM 770 C C . ASP A 1 103 ? 12.918 8.169 -13.267 1.00 93.75 103 ASP A C 1
ATOM 772 O O . ASP A 1 103 ? 13.993 8.752 -13.403 1.00 93.75 103 ASP A O 1
ATOM 776 N N . ARG A 1 104 ? 12.817 6.851 -13.474 1.00 89.31 104 ARG A N 1
ATOM 777 C CA . ARG A 1 104 ? 13.944 6.033 -13.945 1.00 89.31 104 ARG A CA 1
ATOM 778 C C . ARG A 1 104 ? 14.288 6.288 -15.400 1.00 89.31 104 ARG A C 1
ATOM 780 O O . ARG A 1 104 ? 15.462 6.484 -15.689 1.00 89.31 104 ARG A O 1
ATOM 787 N N . ALA A 1 105 ? 13.290 6.315 -16.280 1.00 89.81 105 ALA A N 1
ATOM 788 C CA . ALA A 1 105 ? 13.494 6.591 -17.699 1.00 89.81 105 ALA A CA 1
ATOM 789 C C . ALA A 1 105 ? 14.170 7.957 -17.912 1.00 89.81 105 ALA A C 1
ATOM 791 O O . ALA A 1 105 ? 15.110 8.071 -18.696 1.00 89.81 105 ALA A O 1
ATOM 792 N N . ALA A 1 106 ? 13.758 8.972 -17.143 1.00 92.31 106 ALA A N 1
ATOM 793 C CA . ALA A 1 106 ? 14.361 10.303 -17.170 1.00 92.31 106 ALA A CA 1
ATOM 794 C C . ALA A 1 106 ? 15.826 10.327 -16.693 1.00 92.31 106 ALA A C 1
ATOM 796 O O . ALA A 1 106 ? 16.599 11.174 -17.134 1.00 92.31 106 ALA A O 1
ATOM 797 N N . ARG A 1 107 ? 16.221 9.414 -15.795 1.00 90.06 107 ARG A N 1
ATOM 798 C CA . ARG A 1 107 ? 17.604 9.292 -15.299 1.00 90.06 107 ARG A CA 1
ATOM 799 C C . ARG A 1 107 ? 18.499 8.443 -16.198 1.00 90.06 107 ARG A C 1
ATOM 801 O O . ARG A 1 107 ? 19.698 8.651 -16.177 1.00 90.06 107 ARG A O 1
ATOM 808 N N . SER A 1 108 ? 17.944 7.487 -16.943 1.00 82.00 108 SER A N 1
ATOM 809 C CA . SER A 1 108 ? 18.705 6.657 -17.891 1.00 82.00 108 SER A CA 1
ATOM 810 C C . SER A 1 108 ? 18.912 7.313 -19.258 1.00 82.00 108 SER A C 1
ATOM 812 O O . SER A 1 108 ? 19.696 6.810 -20.051 1.00 82.00 108 SER A O 1
ATOM 814 N N . GLY A 1 109 ? 18.159 8.376 -19.564 1.00 67.81 109 GLY A N 1
ATOM 815 C CA . GLY A 1 109 ? 18.311 9.180 -20.783 1.00 67.81 109 GLY A CA 1
ATOM 816 C C . GLY A 1 109 ? 19.255 10.382 -20.641 1.00 67.81 109 GLY A C 1
ATOM 817 O O . GLY A 1 109 ? 19.328 11.187 -21.566 1.00 67.81 109 GLY A O 1
ATOM 818 N N . GLN A 1 110 ? 19.920 10.517 -19.490 1.00 53.97 110 GLN A N 1
ATOM 819 C CA . GLN A 1 110 ? 21.015 11.456 -19.216 1.00 53.97 110 GLN A CA 1
ATOM 820 C C . GLN A 1 110 ? 22.330 10.680 -19.182 1.00 53.97 110 GLN A C 1
ATOM 822 O O . GLN A 1 110 ? 23.350 11.262 -19.605 1.00 53.97 110 GLN A O 1
#